Protein AF-Q2GQ43-F1 (afdb_monomer_lite)

Secondary structure (DSSP, 8-state):
-PPEEEEEEPPP-GGGT---SS-GGGSPPPHHHHHHH-TTS--TTS-TTTT--SSSGGGGGSSSHHHHHHHHHHHHHHHHT--SSEEEEEE-HHHIIIIIISB---TT-EEEEEES--TT---TTSEEE-GGGTTT-TTS-S---B--TTTT----

Structure (mmCIF, N/CA/C/O backbone):
data_AF-Q2GQ43-F1
#
_entry.id   AF-Q2GQ43-F1
#
loop_
_atom_site.group_PDB
_atom_site.id
_atom_site.type_symbol
_atom_site.label_atom_id
_atom_site.label_alt_id
_atom_site.label_comp_id
_atom_site.label_asym_id
_atom_site.label_entity_id
_atom_site.label_seq_id
_atom_site.pdbx_PDB_ins_code
_atom_site.Cartn_x
_atom_site.Cartn_y
_atom_site.Cartn_z
_atom_site.occupancy
_atom_site.B_iso_or_equiv
_atom_site.auth_seq_id
_atom_site.auth_comp_id
_atom_site.auth_asym_id
_atom_site.auth_atom_id
_atom_site.pdbx_PDB_model_num
ATOM 1 N N . MET A 1 1 ? -9.974 -17.449 7.722 1.00 75.44 1 MET A N 1
ATOM 2 C CA . MET A 1 1 ? -8.924 -17.532 6.684 1.00 75.44 1 MET A CA 1
ATOM 3 C C . MET A 1 1 ? -8.486 -16.109 6.387 1.00 75.44 1 MET A C 1
ATOM 5 O O . MET A 1 1 ? -9.322 -15.232 6.568 1.00 75.44 1 MET A O 1
ATOM 9 N N . PRO A 1 2 ? -7.224 -15.853 6.022 1.00 86.88 2 PRO A N 1
ATOM 10 C CA . PRO A 1 2 ? -6.809 -14.519 5.589 1.00 86.88 2 PRO A CA 1
ATOM 11 C C . PRO A 1 2 ? -7.585 -14.075 4.332 1.00 86.88 2 PRO A C 1
ATOM 13 O O . PRO A 1 2 ? -7.979 -14.949 3.553 1.00 86.88 2 PRO A O 1
ATOM 16 N N . PRO A 1 3 ? -7.799 -12.764 4.112 1.00 92.00 3 PRO A N 1
ATOM 17 C CA . PRO A 1 3 ? -8.529 -12.275 2.945 1.00 92.00 3 PRO A CA 1
ATOM 18 C C . PRO A 1 3 ? -7.795 -12.546 1.632 1.00 92.00 3 PRO A C 1
ATOM 20 O O . PRO A 1 3 ? -6.560 -12.532 1.567 1.00 92.00 3 PRO A O 1
ATOM 23 N N . THR A 1 4 ? -8.565 -12.633 0.550 1.00 95.31 4 THR A N 1
ATOM 24 C CA . THR A 1 4 ? -8.052 -12.333 -0.789 1.00 95.31 4 THR A CA 1
ATOM 25 C C . THR A 1 4 ? -7.872 -10.818 -0.915 1.00 95.31 4 THR A C 1
ATOM 27 O O . THR A 1 4 ? -8.757 -10.031 -0.574 1.00 95.31 4 THR A O 1
ATOM 30 N N . VAL A 1 5 ? -6.729 -10.377 -1.432 1.00 96.25 5 VAL A N 1
ATOM 31 C CA . VAL A 1 5 ? -6.404 -8.958 -1.599 1.00 96.25 5 VAL A CA 1
ATOM 32 C C . VAL A 1 5 ? -6.290 -8.603 -3.075 1.00 96.25 5 VAL A C 1
ATOM 34 O O . VAL A 1 5 ? -5.546 -9.226 -3.835 1.00 96.25 5 VAL A O 1
ATOM 37 N N . ILE A 1 6 ? -7.000 -7.550 -3.472 1.00 97.44 6 ILE A N 1
ATOM 38 C CA . ILE A 1 6 ? -6.927 -6.961 -4.808 1.00 97.44 6 ILE A CA 1
ATOM 39 C C . ILE A 1 6 ? -6.144 -5.658 -4.705 1.00 97.44 6 ILE A C 1
ATOM 41 O O . ILE A 1 6 ? -6.648 -4.650 -4.210 1.00 97.44 6 ILE A O 1
ATOM 45 N N . PHE A 1 7 ? -4.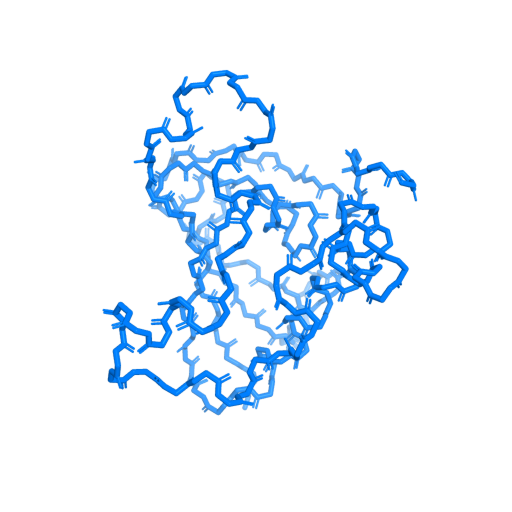908 -5.666 -5.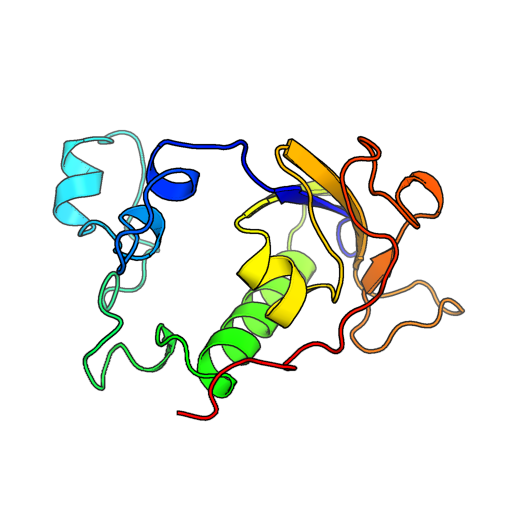193 1.00 97.25 7 PHE A N 1
ATOM 46 C CA . PHE A 1 7 ? -4.095 -4.458 -5.286 1.00 97.25 7 PHE A CA 1
ATOM 47 C C . PHE A 1 7 ? -4.383 -3.743 -6.598 1.00 97.25 7 PHE A C 1
ATOM 49 O O . PHE A 1 7 ? -4.304 -4.350 -7.665 1.00 97.25 7 PHE A O 1
ATOM 56 N N . ILE A 1 8 ? -4.671 -2.447 -6.524 1.00 97.19 8 ILE A N 1
ATOM 57 C CA . ILE A 1 8 ? -4.964 -1.582 -7.665 1.00 97.19 8 ILE A CA 1
ATOM 58 C C . ILE A 1 8 ? -4.018 -0.389 -7.618 1.00 97.19 8 ILE A C 1
ATOM 60 O O . ILE A 1 8 ? -3.892 0.293 -6.597 1.00 97.19 8 ILE A O 1
ATOM 64 N N . ARG A 1 9 ? -3.376 -0.076 -8.745 1.00 94.06 9 ARG A N 1
ATOM 65 C CA . ARG A 1 9 ? -2.712 1.223 -8.871 1.00 94.06 9 ARG A CA 1
ATOM 66 C C . ARG A 1 9 ? -3.753 2.271 -9.220 1.00 94.06 9 ARG A C 1
ATOM 68 O O . ARG A 1 9 ? -4.439 2.128 -10.230 1.00 94.06 9 ARG A O 1
ATOM 75 N N . HIS A 1 10 ? -3.818 3.356 -8.453 1.00 88.56 10 HIS A N 1
ATOM 76 C CA . HIS A 1 10 ? -4.691 4.472 -8.815 1.00 88.56 10 HIS A CA 1
ATOM 77 C C . HIS A 1 10 ? -4.382 5.005 -10.232 1.00 88.56 10 HIS A C 1
ATOM 79 O O . HIS A 1 10 ? -3.262 4.898 -10.748 1.00 88.56 10 HIS A O 1
ATOM 85 N N . ALA A 1 11 ? -5.401 5.564 -10.887 1.00 79.06 11 ALA A N 1
ATOM 86 C CA . ALA A 1 11 ? -5.265 6.143 -12.218 1.00 79.06 11 ALA A CA 1
ATOM 87 C C . ALA A 1 11 ? -4.380 7.402 -12.206 1.00 79.06 11 ALA A C 1
ATOM 89 O O . ALA A 1 11 ? -4.134 8.018 -11.166 1.00 79.06 11 ALA A O 1
ATOM 90 N N . GLN A 1 12 ? -3.883 7.773 -13.385 1.00 68.38 12 GLN A N 1
ATOM 91 C CA . GLN A 1 12 ? -3.018 8.932 -13.573 1.00 68.38 12 GLN A CA 1
ATOM 92 C C . GLN A 1 12 ? -3.672 10.216 -13.034 1.00 68.38 12 GLN A C 1
ATOM 94 O O . GLN A 1 12 ? -4.796 10.525 -13.408 1.00 68.38 12 GLN A O 1
ATOM 99 N N . ALA A 1 13 ? -2.953 10.983 -12.215 1.00 64.31 13 ALA A N 1
ATOM 100 C CA . ALA A 1 13 ? -3.302 12.357 -11.863 1.00 64.31 13 ALA A CA 1
ATOM 101 C C . ALA A 1 13 ? -2.201 13.310 -12.360 1.00 64.31 13 ALA A C 1
ATOM 103 O O . ALA A 1 13 ? -1.149 12.850 -12.802 1.00 64.31 13 ALA A O 1
ATOM 104 N N . ILE A 1 14 ? -2.426 14.626 -12.289 1.00 60.00 14 ILE A N 1
ATOM 105 C CA . ILE A 1 14 ? -1.500 15.665 -12.793 1.00 60.00 14 ILE A CA 1
ATOM 106 C C . ILE A 1 14 ? -0.065 15.473 -12.267 1.00 60.00 14 ILE A C 1
ATOM 108 O O . ILE A 1 14 ? 0.895 15.590 -13.027 1.00 60.00 14 ILE A O 1
ATOM 112 N N . HIS A 1 15 ? 0.096 15.036 -11.013 1.00 59.44 15 HIS A N 1
ATOM 113 C CA . HIS A 1 15 ? 1.415 14.767 -10.426 1.00 59.44 15 HIS A CA 1
ATOM 114 C C . HIS A 1 15 ? 2.209 13.657 -11.147 1.00 59.44 15 HIS A C 1
ATOM 116 O O . HIS A 1 15 ? 3.437 13.641 -11.082 1.00 59.44 15 HIS A O 1
ATOM 122 N N . ASN A 1 16 ? 1.535 12.752 -11.865 1.00 57.06 16 ASN A N 1
ATOM 123 C CA . ASN A 1 16 ? 2.171 11.711 -12.677 1.00 57.06 16 ASN A CA 1
ATOM 124 C C . ASN A 1 16 ? 2.669 12.227 -14.040 1.00 57.06 16 ASN A C 1
ATOM 126 O O . ASN A 1 16 ? 3.336 11.476 -14.748 1.00 57.06 16 ASN A O 1
ATOM 130 N N . VAL A 1 17 ? 2.324 13.464 -14.421 1.00 61.00 17 VAL A N 1
ATOM 131 C CA . VAL A 1 17 ? 2.674 14.081 -15.715 1.00 61.00 17 VAL A CA 1
ATOM 132 C C . VAL A 1 17 ? 3.776 15.125 -15.553 1.00 61.00 17 VAL A C 1
ATOM 134 O O . VAL A 1 17 ? 4.692 15.187 -16.373 1.00 61.00 17 VAL A O 1
ATOM 137 N N . ASP A 1 18 ? 3.734 15.904 -14.471 1.00 61.38 18 ASP A N 1
ATOM 138 C CA . ASP A 1 18 ? 4.794 16.864 -14.171 1.00 61.38 18 ASP A CA 1
ATOM 139 C C . ASP A 1 18 ? 6.107 16.148 -13.847 1.00 61.38 18 ASP A C 1
ATOM 141 O O . ASP A 1 18 ? 6.110 15.024 -13.354 1.00 61.38 18 ASP A O 1
ATOM 145 N N . LYS A 1 19 ? 7.258 16.783 -14.090 1.00 60.56 19 LYS A N 1
ATOM 146 C CA . LYS A 1 19 ? 8.588 16.245 -13.720 1.00 60.56 19 LYS A CA 1
ATOM 147 C C . LYS A 1 19 ? 9.120 16.791 -12.392 1.00 60.56 19 LYS A C 1
ATOM 149 O O . LYS A 1 19 ? 10.216 16.430 -11.981 1.00 60.56 19 LYS A O 1
ATOM 154 N N . LEU A 1 20 ? 8.344 17.634 -11.713 1.00 59.56 20 LEU A N 1
ATOM 155 C CA . LEU A 1 20 ? 8.751 18.274 -10.463 1.00 59.56 20 LEU A CA 1
ATOM 156 C C . LEU A 1 20 ? 8.748 17.266 -9.307 1.00 59.56 20 LEU A C 1
ATOM 158 O O . LEU A 1 20 ? 7.804 16.487 -9.179 1.00 59.56 20 LEU A O 1
ATOM 162 N N . TYR A 1 21 ? 9.813 17.281 -8.508 1.00 59.56 21 TYR A N 1
ATOM 163 C CA . TYR A 1 21 ? 9.941 16.556 -7.244 1.00 59.56 21 TYR A CA 1
ATOM 164 C C . TYR A 1 21 ? 10.194 17.568 -6.112 1.00 59.56 21 TYR A C 1
ATOM 166 O O . TYR A 1 21 ? 10.882 18.559 -6.363 1.00 59.56 21 TYR A O 1
ATOM 174 N N . PRO A 1 22 ? 9.690 17.331 -4.886 1.00 67.75 22 PRO A N 1
ATOM 175 C CA . PRO A 1 22 ? 8.831 16.214 -4.478 1.00 67.75 22 PRO A CA 1
ATOM 176 C C . PRO A 1 22 ? 7.451 16.272 -5.145 1.00 67.75 22 PRO A C 1
ATOM 178 O O . PRO A 1 22 ? 6.951 17.345 -5.484 1.00 67.75 22 PRO A O 1
ATOM 181 N N . LYS A 1 23 ? 6.840 15.107 -5.382 1.00 69.94 23 LYS A N 1
ATOM 182 C CA . LYS A 1 23 ? 5.488 15.059 -5.941 1.00 69.94 23 LYS A CA 1
ATOM 183 C C . LYS A 1 23 ? 4.481 15.514 -4.891 1.00 69.94 23 LYS A C 1
ATOM 185 O O . LYS A 1 23 ? 4.614 15.101 -3.744 1.00 69.94 23 LYS A O 1
ATOM 190 N N . PRO A 1 24 ? 3.417 16.249 -5.260 1.00 69.06 24 PRO A N 1
ATOM 191 C CA . PRO A 1 24 ? 2.331 16.548 -4.328 1.00 69.06 24 PRO A CA 1
ATOM 192 C C . PRO A 1 24 ? 1.720 15.294 -3.681 1.00 69.06 24 PRO A C 1
ATOM 194 O O . PRO A 1 24 ? 1.271 15.360 -2.550 1.00 69.06 24 PRO A O 1
ATOM 197 N N . CYS A 1 25 ? 1.752 14.137 -4.357 1.00 66.38 25 CYS A N 1
ATOM 198 C CA . CYS A 1 25 ? 1.311 12.857 -3.787 1.00 66.38 25 CYS A CA 1
ATOM 199 C C . CYS A 1 25 ? 2.278 12.256 -2.750 1.00 66.38 25 CYS A C 1
ATOM 201 O O . CYS A 1 25 ? 1.882 11.379 -1.986 1.00 66.38 25 CYS A O 1
ATOM 203 N N . ASP A 1 26 ? 3.532 12.713 -2.718 1.00 71.50 26 ASP A N 1
ATOM 204 C CA . ASP A 1 26 ? 4.542 12.289 -1.745 1.00 71.50 26 ASP A CA 1
ATOM 205 C C . ASP A 1 26 ? 4.570 13.196 -0.504 1.00 71.50 26 ASP A C 1
ATOM 207 O O . ASP A 1 26 ? 5.199 12.839 0.496 1.00 71.50 26 ASP A O 1
ATOM 211 N N . THR A 1 27 ? 3.847 14.316 -0.525 1.00 76.62 27 THR A N 1
ATOM 212 C CA . THR A 1 27 ? 3.698 15.240 0.603 1.00 76.62 27 THR A CA 1
ATOM 213 C C . THR A 1 27 ? 2.322 15.032 1.228 1.00 76.62 27 THR A C 1
ATOM 215 O O . THR A 1 27 ? 1.306 15.236 0.573 1.00 76.62 27 THR A O 1
ATOM 218 N N . GLY A 1 28 ? 2.268 14.579 2.482 1.00 83.25 28 GLY A N 1
ATOM 219 C CA . GLY A 1 28 ? 0.987 14.433 3.176 1.00 83.25 28 GLY A CA 1
ATOM 220 C C . GLY A 1 28 ? 0.412 15.787 3.599 1.00 83.25 28 GLY A C 1
ATOM 221 O O . GLY A 1 28 ? 1.148 16.756 3.784 1.00 83.25 28 GLY A O 1
ATOM 222 N N . THR A 1 29 ? -0.904 15.836 3.774 1.00 89.69 29 THR A N 1
ATOM 223 C CA . THR A 1 29 ? -1.631 17.017 4.256 1.00 89.69 29 THR A CA 1
ATOM 224 C C . THR A 1 29 ? -1.868 16.872 5.756 1.00 89.69 29 THR A C 1
ATOM 226 O O . THR A 1 29 ? -2.305 15.803 6.159 1.00 89.69 29 THR A O 1
ATOM 229 N N . PRO A 1 30 ? -1.630 17.888 6.604 1.00 92.06 30 PRO A N 1
ATOM 230 C CA . PRO A 1 30 ? -1.888 17.777 8.039 1.00 92.06 30 PRO A CA 1
ATOM 231 C C . PRO A 1 30 ? -3.306 17.298 8.369 1.00 92.06 30 PRO A C 1
ATOM 233 O O . PRO A 1 30 ? -4.275 17.703 7.724 1.00 92.06 30 PRO A O 1
ATOM 236 N N . ALA A 1 31 ? -3.433 16.480 9.418 1.00 92.81 31 ALA A N 1
ATOM 237 C CA . ALA A 1 31 ? -4.715 15.924 9.856 1.00 92.81 31 ALA A CA 1
ATOM 238 C C . ALA A 1 31 ? -5.763 17.011 10.149 1.00 92.81 31 ALA A C 1
ATOM 240 O O . ALA A 1 31 ? -6.936 16.841 9.842 1.00 92.81 31 ALA A O 1
ATOM 241 N N . THR A 1 32 ? -5.336 18.153 10.692 1.00 93.75 32 THR A N 1
ATOM 242 C CA . THR A 1 32 ? -6.201 19.307 10.975 1.00 93.75 32 THR A CA 1
ATOM 243 C C . THR A 1 32 ? -6.806 19.907 9.707 1.00 93.75 32 THR A C 1
ATOM 245 O O . THR A 1 32 ? -7.991 20.244 9.680 1.00 93.75 32 THR A O 1
ATOM 248 N N . THR A 1 33 ? -6.019 19.995 8.634 1.00 94.56 33 THR A N 1
ATOM 249 C CA . THR A 1 33 ? -6.494 20.441 7.322 1.00 94.56 33 THR A CA 1
ATOM 250 C C . THR A 1 33 ? -7.466 19.421 6.733 1.00 94.56 33 THR A C 1
ATOM 252 O O . THR A 1 33 ? -8.564 19.796 6.329 1.00 94.56 33 THR A O 1
ATOM 255 N N . LEU A 1 34 ? -7.121 18.127 6.765 1.00 93.56 34 LEU A N 1
ATOM 256 C CA . LEU A 1 34 ? -7.997 17.058 6.266 1.00 93.56 34 LEU A CA 1
ATOM 257 C C . LEU A 1 34 ? -9.328 16.992 7.023 1.00 93.56 34 LEU A C 1
ATOM 259 O O . LEU A 1 34 ? -10.369 16.860 6.394 1.00 93.56 34 LEU A O 1
ATOM 263 N N . ALA A 1 35 ? -9.317 17.141 8.347 1.00 95.19 35 ALA A N 1
ATOM 264 C CA . ALA A 1 35 ? -10.531 17.167 9.163 1.00 95.19 35 ALA A CA 1
ATOM 265 C C . ALA A 1 35 ? -11.435 18.368 8.839 1.00 95.19 35 ALA A C 1
ATOM 267 O O . ALA A 1 35 ? -12.651 18.284 8.990 1.00 95.19 35 ALA A O 1
ATOM 268 N N . THR A 1 36 ? -10.852 19.475 8.370 1.00 96.44 36 THR A N 1
ATOM 269 C CA . THR A 1 36 ? -11.613 20.647 7.917 1.00 96.44 36 THR A CA 1
ATOM 270 C C . THR A 1 36 ? -12.237 20.406 6.541 1.00 96.44 36 THR A C 1
ATOM 272 O O . THR A 1 36 ? -13.402 20.735 6.329 1.00 96.44 36 THR A O 1
ATOM 275 N N . GLU A 1 37 ? -11.487 19.817 5.606 1.00 96.38 37 GLU A N 1
ATOM 276 C CA . GLU A 1 37 ? -11.960 19.531 4.242 1.00 96.38 37 GLU A CA 1
ATOM 277 C C . GLU A 1 37 ? -12.949 18.357 4.188 1.00 96.38 37 GLU A C 1
ATOM 279 O O . GLU A 1 37 ? -13.892 18.358 3.396 1.00 96.38 37 GLU A O 1
ATOM 284 N N . PHE A 1 38 ? -12.747 17.364 5.051 1.00 95.81 38 PHE A N 1
ATOM 285 C CA . PHE A 1 38 ? -13.464 16.095 5.065 1.00 95.81 38 PHE A CA 1
ATOM 286 C C . PHE A 1 38 ? -14.027 15.792 6.465 1.00 95.81 38 PHE A C 1
ATOM 288 O O . PHE A 1 38 ? -13.654 14.793 7.086 1.00 95.81 38 PHE A O 1
ATOM 295 N N . PRO A 1 39 ? -14.962 16.616 6.971 1.00 96.19 39 PRO A N 1
ATOM 296 C CA . PRO A 1 39 ? -15.419 16.562 8.364 1.00 96.19 39 PRO A CA 1
ATOM 297 C C . PRO A 1 39 ? -16.189 15.287 8.729 1.00 96.19 39 PRO A C 1
ATOM 299 O O . PRO A 1 39 ? -16.433 15.022 9.902 1.00 96.19 39 PRO A O 1
ATOM 302 N N . THR A 1 40 ? -16.602 14.494 7.739 1.00 97.25 40 THR A N 1
ATOM 303 C CA . THR A 1 40 ? -17.309 13.223 7.947 1.00 97.25 40 THR A CA 1
ATOM 304 C C . THR A 1 40 ? -16.379 12.053 8.255 1.00 97.25 40 THR A C 1
ATOM 306 O O . THR A 1 40 ? -16.869 10.971 8.568 1.00 97.25 40 THR A O 1
ATOM 309 N N . PHE A 1 41 ? -15.063 12.225 8.113 1.00 94.19 41 PHE A N 1
ATOM 310 C CA . PHE A 1 41 ? -14.090 11.167 8.364 1.00 94.19 41 PHE A CA 1
ATOM 311 C C . PHE A 1 41 ? -13.446 11.323 9.738 1.00 94.19 41 PHE A C 1
ATOM 313 O O . PHE A 1 41 ? -13.116 12.425 10.172 1.00 94.19 41 PHE A O 1
ATOM 320 N N . ASP A 1 42 ? -13.245 10.189 10.403 1.00 93.75 42 ASP A N 1
ATOM 321 C CA . ASP A 1 42 ? -12.510 10.120 11.657 1.00 93.75 42 ASP A CA 1
ATOM 322 C C . ASP A 1 42 ? -11.010 9.943 11.380 1.00 93.75 42 ASP A C 1
ATOM 324 O O . ASP A 1 42 ? -10.583 8.953 10.782 1.00 93.75 42 ASP A O 1
ATOM 328 N N . PHE A 1 43 ? -10.214 10.913 11.827 1.00 93.50 43 PHE A N 1
ATOM 329 C CA . PHE A 1 43 ? -8.754 10.906 11.728 1.00 93.50 43 PHE A CA 1
ATOM 330 C C . PHE A 1 43 ? -8.072 10.548 13.058 1.00 93.50 43 PHE A C 1
ATOM 332 O O . PHE A 1 43 ? -6.849 10.607 13.141 1.00 93.50 43 PHE A O 1
ATOM 339 N N . SER A 1 44 ? -8.820 10.173 14.102 1.00 93.00 44 SER A N 1
ATOM 340 C CA . SER A 1 44 ? -8.273 9.891 15.440 1.00 93.00 44 SER A CA 1
ATOM 341 C C . SER A 1 44 ? -7.288 8.717 15.474 1.00 93.00 44 SER A C 1
ATOM 343 O O . SER A 1 44 ? -6.386 8.696 16.308 1.00 93.00 44 SER A O 1
ATOM 345 N N . ALA A 1 45 ? -7.427 7.763 14.550 1.00 91.81 45 ALA A N 1
ATOM 346 C CA . ALA A 1 45 ? -6.526 6.621 14.406 1.00 91.81 45 ALA A CA 1
ATOM 347 C C . ALA A 1 45 ? -5.239 6.942 13.620 1.00 91.81 45 ALA A C 1
ATOM 349 O O . ALA A 1 45 ? -4.386 6.067 13.456 1.00 91.81 45 ALA A O 1
ATOM 350 N N . LEU A 1 46 ? -5.103 8.160 13.088 1.00 91.81 46 LEU A N 1
ATOM 351 C CA . LEU A 1 46 ? -3.919 8.569 12.345 1.00 91.81 46 LEU A CA 1
ATOM 352 C C . LEU A 1 46 ? -2.752 8.801 13.309 1.00 91.81 46 LEU A C 1
ATOM 354 O O . LEU A 1 46 ? -2.915 9.441 14.346 1.00 91.81 46 LEU A O 1
ATOM 358 N N . ASP A 1 47 ? -1.569 8.303 12.952 1.00 92.81 47 ASP A N 1
ATOM 359 C CA . ASP A 1 47 ? -0.355 8.555 13.728 1.00 92.81 47 ASP A CA 1
ATOM 360 C C . ASP A 1 47 ? -0.143 10.076 13.885 1.00 92.81 47 ASP A C 1
ATOM 362 O O . ASP A 1 47 ? -0.081 10.773 12.868 1.00 92.81 47 ASP A O 1
ATOM 366 N N . PRO A 1 48 ? -0.005 10.611 15.115 1.00 92.94 48 PRO A N 1
ATOM 367 C CA . PRO A 1 48 ? 0.238 12.036 15.346 1.00 92.94 48 PRO A CA 1
ATOM 368 C C . PRO A 1 48 ? 1.485 12.595 14.648 1.00 92.94 48 PRO A C 1
ATOM 370 O O . PRO A 1 48 ? 1.596 13.808 14.482 1.00 92.94 48 PRO A O 1
ATOM 373 N N . ILE A 1 49 ? 2.431 11.734 14.259 1.00 94.00 49 ILE A N 1
ATOM 374 C CA . ILE A 1 49 ? 3.636 12.108 13.508 1.00 94.00 49 ILE A CA 1
ATOM 375 C C . ILE A 1 49 ? 3.297 12.438 12.046 1.00 94.00 49 ILE A C 1
ATOM 377 O O . ILE A 1 49 ? 4.011 13.206 11.401 1.00 94.00 49 ILE A O 1
ATOM 381 N N . TYR A 1 50 ? 2.205 11.904 11.497 1.00 91.12 50 TYR A N 1
ATOM 382 C CA . TYR A 1 50 ? 1.778 12.224 10.139 1.00 91.12 50 TYR A CA 1
ATOM 383 C C . TYR A 1 50 ? 1.505 13.737 9.979 1.00 91.12 50 TYR A C 1
ATOM 385 O O . TYR A 1 50 ? 0.842 14.335 10.829 1.00 91.12 50 TYR A O 1
ATOM 393 N N . PRO A 1 51 ? 1.928 14.376 8.867 1.00 91.62 51 PRO A N 1
ATOM 394 C CA . PRO A 1 51 ? 2.525 13.799 7.659 1.00 91.62 51 PRO A CA 1
ATOM 395 C C . PRO A 1 51 ? 4.061 13.866 7.605 1.00 91.62 51 PRO A C 1
ATOM 397 O O . PRO A 1 51 ? 4.626 13.822 6.510 1.00 91.62 51 PRO A O 1
ATOM 400 N N . ASP A 1 52 ? 4.743 14.012 8.741 1.00 90.75 52 ASP A N 1
ATOM 401 C CA . ASP A 1 52 ? 6.190 14.213 8.792 1.00 90.75 52 ASP A CA 1
ATOM 402 C C . ASP A 1 52 ? 6.969 12.998 8.260 1.00 90.75 52 ASP A C 1
ATOM 404 O O . ASP A 1 52 ? 6.759 11.855 8.667 1.00 90.75 52 ASP A O 1
ATOM 408 N N . LYS A 1 53 ? 7.896 13.269 7.338 1.00 88.12 53 LYS A N 1
ATOM 409 C CA . LYS A 1 53 ? 8.802 12.286 6.726 1.00 88.12 53 LYS A CA 1
ATOM 410 C C . LYS A 1 53 ? 10.270 12.693 6.818 1.00 88.12 53 LYS A C 1
ATOM 412 O O . LYS A 1 53 ? 11.114 12.006 6.250 1.00 88.12 53 LYS A O 1
ATOM 417 N N . THR A 1 54 ? 10.582 13.833 7.430 1.00 88.06 54 THR A N 1
ATOM 418 C CA . THR A 1 54 ? 11.926 14.426 7.399 1.00 88.06 54 THR A CA 1
ATOM 419 C C . THR A 1 54 ? 12.559 14.490 8.777 1.00 88.06 54 THR A C 1
ATOM 421 O O . THR A 1 54 ? 13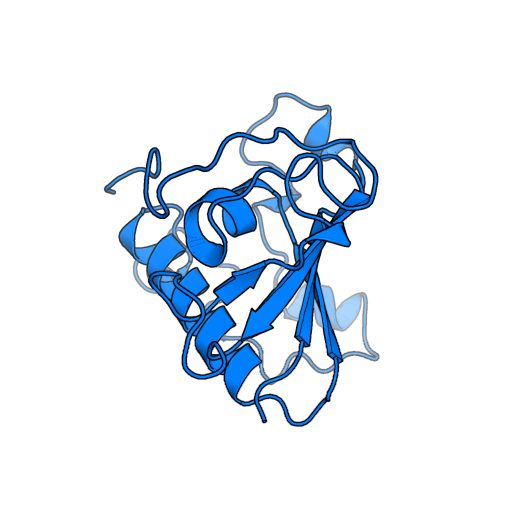.777 14.346 8.873 1.00 88.06 54 THR A O 1
ATOM 424 N N . SER A 1 55 ? 11.773 14.667 9.842 1.00 91.69 55 SER A N 1
ATOM 425 C CA . SER A 1 55 ? 12.328 14.675 11.195 1.00 91.69 55 SER A CA 1
ATOM 426 C C . SER A 1 55 ? 12.728 13.267 11.664 1.00 91.69 55 SER A C 1
ATOM 428 O O . SER A 1 55 ? 12.248 12.263 11.127 1.00 91.69 55 SER A O 1
ATOM 430 N N . PRO A 1 56 ? 13.561 13.164 12.717 1.00 93.56 56 PRO A N 1
ATOM 431 C CA . PRO A 1 56 ? 13.833 11.888 13.375 1.00 93.56 56 PRO A CA 1
ATOM 432 C C . PRO A 1 56 ? 12.574 11.181 13.901 1.00 93.56 56 PRO A C 1
ATOM 434 O O . PRO A 1 56 ? 12.534 9.954 13.906 1.00 93.56 56 PRO A O 1
ATOM 437 N N . ALA A 1 57 ? 11.536 11.924 14.307 1.00 93.94 57 ALA A N 1
ATOM 438 C CA . ALA A 1 57 ? 10.260 11.330 14.709 1.00 93.94 57 ALA A CA 1
ATOM 439 C C . ALA A 1 57 ? 9.542 10.701 13.501 1.00 93.94 57 ALA A C 1
ATOM 441 O O . ALA A 1 57 ? 9.014 9.598 13.594 1.00 93.94 57 ALA A O 1
ATOM 442 N N . GLY A 1 58 ? 9.619 11.350 12.335 1.00 92.44 58 GLY A N 1
ATOM 443 C CA . GLY A 1 58 ? 9.097 10.861 11.055 1.00 92.44 58 GLY A CA 1
ATOM 444 C C . GLY A 1 58 ? 9.921 9.755 10.384 1.00 92.44 58 GLY A C 1
ATOM 445 O O . GLY A 1 58 ? 9.627 9.397 9.242 1.00 92.44 58 GLY A O 1
ATOM 446 N N . ALA A 1 59 ? 10.942 9.193 11.045 1.00 93.00 59 ALA A N 1
ATOM 447 C CA . ALA A 1 59 ? 11.856 8.219 10.438 1.00 93.00 59 ALA A CA 1
ATOM 448 C C . ALA A 1 59 ? 11.134 6.994 9.843 1.00 93.00 59 ALA A C 1
ATOM 450 O O . ALA A 1 59 ? 11.492 6.514 8.768 1.00 93.00 59 ALA A O 1
ATOM 451 N N . ALA A 1 60 ? 10.049 6.537 10.477 1.00 92.38 60 ALA A N 1
ATOM 452 C CA . ALA A 1 60 ? 9.226 5.435 9.973 1.00 92.38 60 ALA A CA 1
ATOM 453 C C . ALA A 1 60 ? 8.546 5.737 8.620 1.00 92.38 60 ALA A C 1
ATOM 455 O O . ALA A 1 60 ? 8.171 4.810 7.895 1.00 92.38 60 ALA A O 1
ATOM 456 N N . TYR A 1 61 ? 8.414 7.014 8.247 1.00 91.56 61 TYR A N 1
ATOM 457 C CA . TYR A 1 61 ? 7.768 7.488 7.021 1.00 91.56 61 TYR A CA 1
ATOM 458 C C . TYR A 1 61 ? 8.750 7.935 5.928 1.00 91.56 61 TYR A C 1
ATOM 460 O O . TYR A 1 61 ? 8.321 8.277 4.821 1.00 91.56 61 TYR A O 1
ATOM 468 N N . GLN A 1 62 ? 10.058 7.850 6.189 1.00 90.44 62 GLN A N 1
ATOM 469 C CA . GLN A 1 62 ? 11.110 8.155 5.220 1.00 90.44 62 GLN A CA 1
ATOM 470 C C . GLN A 1 62 ? 11.056 7.242 3.983 1.00 90.44 62 GLN A C 1
ATOM 472 O O . GLN A 1 62 ? 10.404 6.189 3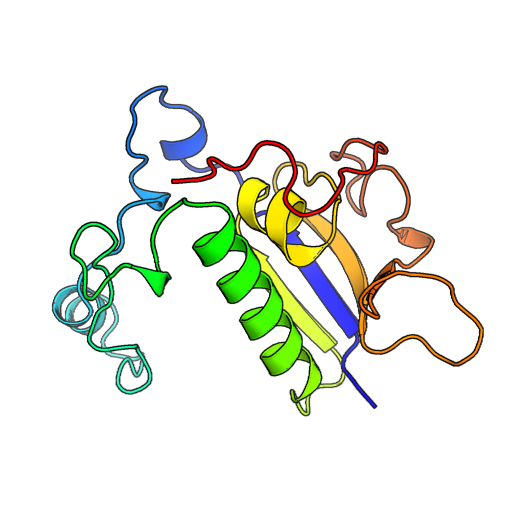.958 1.00 90.44 62 GLN A O 1
ATOM 477 N N . TYR A 1 63 ? 11.738 7.664 2.921 1.00 89.19 63 TYR A N 1
ATOM 478 C CA . TYR A 1 63 ? 11.829 6.925 1.659 1.00 89.19 63 TYR A CA 1
ATOM 479 C C . TYR A 1 63 ? 12.980 5.901 1.635 1.00 89.19 63 TYR A C 1
ATOM 481 O O . TYR A 1 63 ? 13.184 5.251 0.608 1.00 89.19 63 TYR A O 1
ATOM 489 N N . SER A 1 64 ? 13.691 5.728 2.755 1.00 91.62 64 SER A N 1
ATOM 490 C CA . SER A 1 64 ? 14.754 4.736 2.918 1.00 91.62 64 SER A CA 1
ATOM 491 C C . SER A 1 64 ? 14.215 3.306 2.844 1.00 91.62 64 SER A C 1
ATOM 493 O O . SER A 1 64 ? 13.083 3.012 3.237 1.00 91.62 64 SER A O 1
ATOM 495 N N . GLN A 1 65 ? 15.039 2.386 2.357 1.00 93.50 65 GLN A N 1
ATOM 496 C CA . GLN A 1 65 ? 14.720 0.982 2.134 1.00 93.50 65 GLN A CA 1
ATOM 497 C C . GLN A 1 65 ? 14.174 0.338 3.408 1.00 93.50 65 GLN A C 1
ATOM 499 O O . GLN A 1 65 ? 13.134 -0.321 3.362 1.00 93.50 65 GLN A O 1
ATOM 504 N N . GLY A 1 66 ? 14.825 0.585 4.548 1.00 93.56 66 GLY A N 1
ATOM 505 C CA . GLY A 1 66 ? 14.381 0.093 5.850 1.00 93.56 66 GLY A CA 1
ATOM 506 C C . GLY A 1 66 ? 12.965 0.556 6.197 1.00 93.56 66 GLY A C 1
ATOM 507 O O . GLY A 1 66 ? 12.112 -0.276 6.517 1.00 93.56 66 GLY A O 1
ATOM 508 N N . ALA A 1 67 ? 12.691 1.857 6.065 1.00 93.44 67 ALA A N 1
ATOM 509 C CA . ALA A 1 67 ? 11.388 2.437 6.375 1.00 93.44 67 ALA A CA 1
ATOM 510 C C . ALA A 1 67 ? 10.295 1.954 5.406 1.00 93.44 67 ALA A C 1
ATOM 512 O O . ALA A 1 67 ? 9.228 1.520 5.842 1.00 93.44 67 ALA A O 1
ATOM 513 N N . VAL A 1 68 ? 10.552 1.955 4.091 1.00 93.38 68 VAL A N 1
ATOM 514 C CA . VAL A 1 68 ? 9.556 1.516 3.098 1.00 93.38 68 VAL A CA 1
ATOM 515 C C . VAL A 1 68 ? 9.230 0.026 3.260 1.00 93.38 68 VAL A C 1
ATOM 517 O O . VAL A 1 68 ? 8.054 -0.342 3.236 1.00 93.38 68 VAL A O 1
ATOM 520 N N . LEU A 1 69 ? 10.233 -0.833 3.480 1.00 94.19 69 LEU A N 1
ATOM 521 C CA . LEU A 1 69 ? 10.009 -2.263 3.710 1.00 94.19 69 LEU A CA 1
ATOM 522 C C . LEU A 1 69 ? 9.280 -2.534 5.027 1.00 94.19 69 LEU A C 1
ATOM 524 O O . LEU A 1 69 ? 8.411 -3.404 5.072 1.00 94.19 69 LEU A O 1
ATOM 528 N N . ALA A 1 70 ? 9.596 -1.793 6.093 1.00 94.38 70 ALA A N 1
ATOM 529 C CA . ALA A 1 70 ? 8.874 -1.902 7.357 1.00 94.38 70 ALA A CA 1
ATOM 530 C C . ALA A 1 70 ? 7.389 -1.553 7.186 1.00 94.38 70 ALA A C 1
ATOM 532 O O . ALA A 1 70 ? 6.534 -2.317 7.635 1.00 94.38 70 ALA A O 1
ATOM 533 N N . ARG A 1 71 ? 7.073 -0.473 6.455 1.00 94.06 71 ARG A N 1
ATOM 534 C CA . ARG A 1 71 ? 5.684 -0.108 6.131 1.00 94.06 71 ARG A CA 1
ATOM 535 C C . ARG A 1 71 ? 4.985 -1.171 5.284 1.00 94.06 71 ARG A C 1
ATOM 537 O O . ARG A 1 71 ? 3.837 -1.499 5.563 1.00 94.06 71 ARG A O 1
ATOM 544 N N . GLY A 1 72 ? 5.670 -1.738 4.288 1.00 93.44 72 GLY A N 1
ATOM 545 C CA . GLY A 1 72 ? 5.134 -2.835 3.473 1.00 93.44 72 GLY A CA 1
ATOM 546 C C . GLY A 1 72 ? 4.770 -4.067 4.308 1.00 93.44 72 GLY A C 1
ATOM 547 O O . GLY A 1 72 ? 3.660 -4.585 4.195 1.00 93.44 72 GLY A O 1
ATOM 548 N N . ARG A 1 73 ? 5.664 -4.484 5.216 1.00 92.75 73 ARG A N 1
ATOM 549 C CA . ARG A 1 73 ? 5.412 -5.597 6.148 1.00 92.75 73 ARG A CA 1
ATOM 550 C C . ARG A 1 73 ? 4.275 -5.301 7.121 1.00 92.75 73 ARG A C 1
ATOM 552 O O . ARG A 1 73 ? 3.441 -6.174 7.337 1.00 92.75 73 ARG A O 1
ATOM 559 N N . SER A 1 74 ? 4.227 -4.091 7.682 1.00 93.25 74 SER A N 1
ATOM 560 C CA . SER A 1 74 ? 3.138 -3.679 8.577 1.00 93.25 74 SER A CA 1
ATOM 561 C C . SER A 1 74 ? 1.789 -3.740 7.864 1.00 93.25 74 SER A C 1
ATOM 563 O O . SER A 1 74 ? 0.867 -4.371 8.366 1.00 93.25 74 SER A O 1
ATOM 565 N N . ALA A 1 75 ? 1.700 -3.184 6.651 1.00 93.12 75 ALA A N 1
ATOM 566 C CA . ALA A 1 75 ? 0.477 -3.211 5.857 1.00 93.12 75 ALA A CA 1
ATOM 567 C C . ALA A 1 75 ? 0.005 -4.644 5.559 1.00 93.12 75 ALA A C 1
ATOM 569 O O . ALA A 1 75 ? -1.179 -4.938 5.689 1.00 93.12 75 ALA A O 1
ATOM 570 N N . LEU A 1 76 ? 0.915 -5.559 5.205 1.00 92.25 76 LEU A N 1
ATOM 571 C CA . LEU A 1 76 ? 0.565 -6.970 4.996 1.00 92.25 76 LEU A CA 1
ATOM 572 C C . LEU A 1 76 ? 0.107 -7.658 6.287 1.00 92.25 76 LEU A C 1
ATOM 574 O O . LEU A 1 76 ? -0.859 -8.418 6.256 1.00 92.25 76 LEU A O 1
ATOM 578 N N . ALA A 1 77 ? 0.759 -7.378 7.418 1.00 91.44 77 ALA A N 1
ATOM 579 C CA . ALA A 1 77 ? 0.363 -7.917 8.716 1.00 91.44 77 ALA A CA 1
ATOM 580 C C . ALA A 1 77 ? -1.026 -7.424 9.152 1.00 91.44 77 ALA A C 1
ATOM 582 O O . ALA A 1 77 ? -1.776 -8.182 9.768 1.00 91.44 77 ALA A O 1
ATOM 583 N N . ASP A 1 78 ? -1.378 -6.182 8.822 1.00 92.06 78 ASP A N 1
ATOM 584 C CA . ASP A 1 78 ? -2.698 -5.620 9.103 1.00 92.06 78 ASP A CA 1
ATOM 585 C C . ASP A 1 78 ? -3.761 -6.217 8.182 1.00 92.06 78 ASP A C 1
ATOM 587 O O . ASP A 1 78 ? -4.808 -6.643 8.667 1.00 92.06 78 ASP A O 1
ATOM 591 N N . LEU A 1 79 ? -3.471 -6.338 6.880 1.00 93.06 79 LEU A N 1
ATOM 592 C CA . LEU A 1 79 ? -4.353 -6.998 5.912 1.00 93.06 79 LEU A CA 1
ATOM 593 C C . LEU A 1 79 ? -4.622 -8.460 6.290 1.00 93.06 79 LEU A C 1
ATOM 595 O O . LEU A 1 79 ? -5.753 -8.912 6.184 1.00 93.06 79 LEU A O 1
ATOM 599 N N . TYR A 1 80 ? -3.621 -9.184 6.795 1.00 90.81 80 TYR A N 1
ATOM 600 C CA . TYR A 1 80 ? -3.778 -10.577 7.224 1.00 90.81 80 TYR A CA 1
ATOM 601 C C . TYR A 1 80 ? -4.809 -10.754 8.350 1.00 90.81 80 TYR A C 1
ATOM 603 O O . TYR A 1 80 ? -5.468 -11.788 8.433 1.00 90.81 80 TYR A O 1
ATOM 611 N N . LYS A 1 81 ? -4.947 -9.754 9.228 1.00 91.62 81 LYS A N 1
ATOM 612 C CA . LYS A 1 81 ? -5.849 -9.787 10.393 1.00 91.62 81 LYS A CA 1
ATOM 613 C C . LYS A 1 81 ? -7.268 -9.319 10.071 1.00 91.62 81 LYS A C 1
ATOM 615 O O . LYS A 1 81 ? -8.124 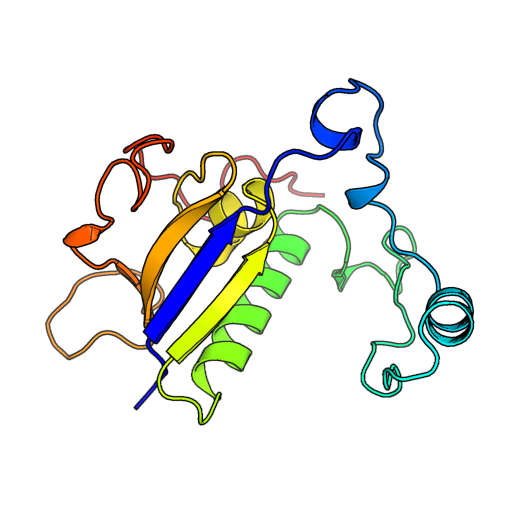-9.337 10.956 1.00 91.62 81 LYS A O 1
ATOM 620 N N . ARG A 1 82 ? -7.511 -8.841 8.850 1.00 93.25 82 ARG A N 1
ATOM 621 C CA . ARG A 1 82 ? -8.810 -8.308 8.442 1.00 93.25 82 ARG A CA 1
ATOM 622 C C . ARG A 1 82 ? -9.874 -9.412 8.429 1.00 93.25 82 ARG A C 1
ATOM 624 O O . ARG A 1 82 ? -9.580 -10.513 7.968 1.00 93.25 82 ARG A O 1
ATOM 631 N N . PRO A 1 83 ? -11.086 -9.143 8.950 1.00 94.38 83 PRO A N 1
ATOM 632 C CA . PRO A 1 83 ? -12.166 -10.126 8.979 1.00 94.38 83 PRO A CA 1
ATOM 633 C C . PRO A 1 83 ? -12.901 -10.267 7.641 1.00 94.38 83 PRO A C 1
ATOM 635 O O . PRO A 1 83 ? -13.675 -11.205 7.484 1.00 94.38 83 PRO A O 1
ATOM 638 N N . GLU A 1 84 ? -12.729 -9.323 6.713 1.00 96.25 84 GLU A N 1
ATOM 639 C CA . GLU A 1 84 ? -13.381 -9.367 5.407 1.00 96.25 84 GLU A CA 1
ATOM 640 C C . GLU A 1 84 ? -12.847 -10.521 4.545 1.00 96.25 84 GLU A C 1
ATOM 642 O O . GLU A 1 84 ? -11.665 -10.835 4.601 1.00 96.25 84 GLU A O 1
ATOM 647 N N . ASP A 1 85 ? -13.689 -11.116 3.694 1.00 94.00 85 ASP A N 1
ATOM 648 C CA . ASP A 1 85 ? -13.241 -12.166 2.762 1.00 94.00 85 ASP A CA 1
ATOM 649 C C . ASP A 1 85 ? -12.369 -11.600 1.629 1.00 94.00 85 ASP A C 1
ATOM 651 O O . ASP A 1 85 ? -11.440 -12.251 1.145 1.00 94.00 85 ASP A O 1
ATOM 655 N N . VAL A 1 86 ? -12.674 -10.371 1.195 1.00 96.31 86 VAL A N 1
ATOM 656 C CA . VAL A 1 86 ? -11.979 -9.673 0.109 1.00 96.31 86 VAL A CA 1
ATOM 657 C C . VAL A 1 86 ? -11.682 -8.236 0.516 1.00 96.31 86 VAL A C 1
ATOM 659 O O . VAL A 1 86 ? -12.578 -7.501 0.928 1.00 96.31 86 VAL A O 1
ATOM 662 N N . VAL A 1 87 ? -10.432 -7.809 0.331 1.00 96.75 87 VAL A N 1
ATOM 663 C CA . VAL A 1 87 ? -9.991 -6.431 0.581 1.00 96.75 87 VAL A CA 1
ATOM 664 C C . VAL A 1 87 ? -9.426 -5.820 -0.698 1.00 96.75 87 VAL A C 1
ATOM 666 O O . VAL A 1 87 ? -8.557 -6.395 -1.351 1.00 96.75 87 VAL A O 1
ATOM 669 N N . VAL A 1 88 ? -9.890 -4.620 -1.049 1.00 97.69 88 VAL A N 1
ATOM 670 C CA . VAL A 1 88 ? -9.348 -3.845 -2.172 1.00 97.69 88 VAL A CA 1
ATOM 671 C C . VAL A 1 88 ? -8.394 -2.783 -1.639 1.00 97.69 88 VAL A C 1
ATOM 673 O O . VAL A 1 88 ? -8.774 -1.952 -0.817 1.00 97.69 88 VAL A O 1
ATOM 676 N N . VAL A 1 89 ? -7.159 -2.785 -2.134 1.00 96.69 89 VAL A N 1
ATOM 677 C CA . VAL A 1 89 ? -6.118 -1.826 -1.757 1.00 96.69 89 VAL A CA 1
ATOM 678 C C . VAL A 1 89 ? -5.770 -0.968 -2.963 1.00 96.69 89 VAL A C 1
ATOM 680 O O . VAL A 1 89 ? -5.241 -1.462 -3.957 1.00 96.69 89 VAL A O 1
ATOM 683 N N . VAL A 1 90 ? -6.015 0.337 -2.862 1.00 95.56 90 VAL A N 1
ATOM 684 C CA . VAL A 1 90 ? -5.616 1.312 -3.882 1.00 95.56 90 VAL A CA 1
ATOM 685 C C . VAL A 1 90 ? -4.353 2.028 -3.416 1.00 95.56 90 VAL A C 1
ATOM 687 O O . VAL A 1 90 ? -4.347 2.665 -2.366 1.00 95.56 90 VAL A O 1
ATOM 690 N N . SER A 1 91 ? -3.264 1.919 -4.177 1.00 93.19 91 SER A N 1
ATOM 691 C CA . SER A 1 91 ? -1.978 2.518 -3.798 1.00 93.19 91 SER A CA 1
ATOM 692 C C . SER A 1 91 ? -1.124 2.894 -5.014 1.00 93.19 91 SER A C 1
ATOM 694 O O . SER A 1 91 ? -1.577 2.880 -6.162 1.00 93.19 91 SER A O 1
ATOM 696 N N . HIS A 1 92 ? 0.128 3.272 -4.769 1.00 90.12 92 HIS A N 1
ATOM 697 C CA . HIS A 1 92 ? 1.090 3.661 -5.793 1.00 90.12 92 HIS A CA 1
ATOM 698 C C . HIS A 1 92 ? 1.898 2.458 -6.286 1.00 90.12 92 HIS A C 1
ATOM 700 O O . HIS A 1 92 ? 2.288 1.580 -5.514 1.00 90.12 92 HIS A O 1
ATOM 706 N N . SER A 1 93 ? 2.222 2.461 -7.584 1.00 90.75 93 SER A N 1
ATOM 707 C CA . SER A 1 93 ? 2.998 1.377 -8.206 1.00 90.75 93 SER A CA 1
ATOM 708 C C . SER A 1 93 ? 4.364 1.171 -7.556 1.00 90.75 93 SER A C 1
ATOM 710 O O . SER A 1 93 ? 4.770 0.028 -7.387 1.00 90.75 93 SER A O 1
ATOM 712 N N . GLY A 1 94 ? 5.054 2.251 -7.170 1.00 90.19 94 GLY A N 1
ATOM 713 C CA . GLY A 1 94 ? 6.363 2.183 -6.525 1.00 90.19 94 GLY A CA 1
ATOM 714 C C . GLY A 1 94 ? 6.302 1.380 -5.232 1.00 90.19 94 GLY A C 1
ATOM 715 O O . GLY A 1 94 ? 6.956 0.349 -5.137 1.00 90.19 94 GLY A O 1
ATOM 716 N N . PHE A 1 95 ? 5.441 1.796 -4.299 1.00 92.31 95 PHE A N 1
ATOM 717 C CA . PHE A 1 95 ? 5.279 1.135 -3.005 1.00 92.31 95 PHE A CA 1
ATOM 718 C C . PHE A 1 95 ? 4.864 -0.334 -3.147 1.00 92.31 95 PHE A C 1
ATOM 720 O O . PHE A 1 95 ? 5.539 -1.216 -2.619 1.00 92.31 95 PHE A O 1
ATOM 727 N N . MET A 1 96 ? 3.812 -0.619 -3.925 1.00 94.06 96 MET A N 1
ATOM 728 C CA . MET A 1 96 ? 3.346 -1.998 -4.113 1.00 94.06 96 MET A CA 1
ATOM 729 C C . MET A 1 96 ? 4.418 -2.882 -4.762 1.00 94.06 96 MET A C 1
ATOM 731 O O . MET A 1 96 ? 4.629 -4.014 -4.333 1.00 94.06 96 MET A O 1
ATOM 735 N N . ARG A 1 97 ? 5.141 -2.368 -5.764 1.00 93.62 97 ARG A N 1
ATOM 736 C CA . ARG A 1 97 ? 6.197 -3.112 -6.461 1.00 93.62 97 ARG A CA 1
ATOM 737 C C . ARG A 1 97 ? 7.399 -3.379 -5.565 1.00 93.62 97 ARG A C 1
ATOM 739 O O . ARG A 1 97 ? 7.862 -4.509 -5.524 1.00 93.62 97 ARG A O 1
ATOM 746 N N . THR A 1 98 ? 7.940 -2.355 -4.907 1.00 93.00 98 THR A N 1
ATOM 747 C CA . THR A 1 98 ? 9.244 -2.459 -4.233 1.00 93.00 98 THR A CA 1
ATOM 748 C C . THR A 1 98 ? 9.145 -2.897 -2.783 1.00 93.00 98 THR A C 1
ATOM 750 O O . THR A 1 98 ? 10.168 -3.276 -2.231 1.00 93.00 98 THR A O 1
ATOM 753 N N . ALA A 1 99 ? 7.970 -2.837 -2.151 1.00 92.69 99 ALA A N 1
ATOM 754 C CA . ALA A 1 99 ? 7.840 -3.107 -0.719 1.00 92.69 99 ALA A CA 1
ATOM 755 C C . ALA A 1 99 ? 6.746 -4.105 -0.331 1.00 92.69 99 ALA A C 1
ATOM 757 O O . ALA A 1 99 ? 6.725 -4.530 0.820 1.00 92.69 99 ALA A O 1
ATOM 758 N N . VAL A 1 100 ? 5.853 -4.477 -1.256 1.00 93.25 100 VAL A N 1
ATOM 759 C CA . VAL A 1 100 ? 4.703 -5.337 -0.936 1.00 93.25 100 VAL A CA 1
ATOM 760 C C . VAL A 1 100 ? 4.711 -6.630 -1.752 1.00 93.25 100 VAL A C 1
ATOM 762 O O . VAL A 1 100 ? 4.862 -7.698 -1.176 1.00 93.25 100 VAL A O 1
ATOM 765 N N . VAL A 1 101 ? 4.562 -6.555 -3.081 1.00 92.50 101 VAL A N 1
ATOM 766 C CA . VAL A 1 101 ? 4.239 -7.734 -3.915 1.00 92.50 101 VAL A CA 1
ATOM 767 C C . VAL A 1 101 ? 5.250 -8.064 -5.024 1.00 92.50 101 VAL A C 1
ATOM 769 O O . VAL A 1 101 ? 5.082 -9.065 -5.719 1.00 92.50 101 VAL A O 1
ATOM 772 N N . GLY A 1 102 ? 6.273 -7.236 -5.274 1.00 92.88 102 GLY A N 1
ATOM 773 C CA . GLY A 1 102 ? 7.295 -7.547 -6.292 1.00 92.88 102 GLY A CA 1
ATOM 774 C C . GLY A 1 102 ? 6.765 -7.591 -7.735 1.00 92.88 102 GLY A C 1
ATOM 775 O O . GLY A 1 102 ? 7.268 -8.350 -8.573 1.00 92.88 102 GLY A O 1
ATOM 776 N N . ARG A 1 103 ? 5.706 -6.827 -8.036 1.00 94.25 103 ARG A N 1
ATOM 777 C CA . ARG A 1 103 ? 5.049 -6.777 -9.355 1.00 94.25 103 ARG A CA 1
ATOM 778 C C . ARG A 1 103 ? 4.885 -5.364 -9.881 1.00 94.25 103 ARG A C 1
ATOM 780 O O . ARG A 1 103 ? 4.670 -4.423 -9.123 1.00 94.25 103 ARG A O 1
ATOM 787 N N . TRP A 1 104 ? 4.933 -5.225 -11.203 1.00 94.62 104 TRP A N 1
ATOM 788 C CA . TRP A 1 104 ? 4.606 -3.970 -11.872 1.00 94.62 104 TRP A CA 1
ATOM 789 C C . TRP A 1 104 ? 3.098 -3.737 -11.924 1.00 94.62 104 TRP A C 1
ATOM 791 O O . TRP A 1 104 ? 2.329 -4.682 -12.105 1.00 94.62 104 TRP A O 1
ATOM 801 N N . PHE A 1 105 ? 2.715 -2.460 -11.835 1.00 94.56 105 PHE A N 1
ATOM 802 C CA . PHE A 1 105 ? 1.339 -1.994 -11.988 1.00 94.56 105 PHE A CA 1
ATOM 803 C C . PHE A 1 105 ? 1.268 -0.840 -12.996 1.00 94.56 105 PHE A C 1
ATOM 805 O O . PHE A 1 105 ? 1.844 0.234 -12.775 1.00 94.56 105 PHE A O 1
ATOM 812 N N . GLY A 1 106 ? 0.556 -1.054 -14.101 1.00 93.25 106 GLY A N 1
ATOM 813 C CA . GLY A 1 106 ? 0.126 -0.002 -15.024 1.00 93.25 106 GLY A CA 1
ATOM 814 C C . GLY A 1 106 ? -0.981 0.873 -14.422 1.00 93.25 106 GLY A C 1
ATOM 815 O O . GLY A 1 106 ? -1.559 0.534 -13.391 1.00 93.25 106 GLY A O 1
ATOM 816 N N . ASN A 1 107 ? -1.274 2.024 -15.036 1.00 92.06 107 ASN A N 1
ATOM 817 C CA . ASN A 1 107 ? -2.343 2.920 -14.568 1.00 92.06 107 ASN A CA 1
ATOM 818 C C . ASN A 1 107 ? -3.705 2.207 -14.559 1.00 92.06 107 ASN A C 1
ATOM 820 O O . ASN A 1 107 ? -4.135 1.693 -15.599 1.00 92.06 107 ASN A O 1
ATOM 824 N N . ALA A 1 108 ? -4.380 2.240 -13.404 1.00 93.12 108 ALA A N 1
ATOM 825 C CA . ALA A 1 108 ? -5.648 1.549 -13.155 1.00 93.12 108 ALA A CA 1
ATOM 826 C C . ALA A 1 108 ? -5.596 0.025 -13.384 1.00 93.12 108 ALA A C 1
ATOM 828 O O . ALA A 1 108 ? -6.629 -0.597 -13.606 1.00 93.12 108 ALA A O 1
ATOM 829 N N . ASP A 1 109 ? -4.403 -0.572 -13.369 1.00 96.00 109 ASP A N 1
ATOM 830 C CA . ASP A 1 109 ? -4.246 -2.021 -13.431 1.00 96.00 109 ASP A CA 1
ATOM 831 C C . ASP A 1 109 ? -4.333 -2.635 -12.032 1.00 96.00 109 ASP A C 1
ATOM 833 O O . ASP A 1 109 ? -4.049 -1.966 -11.028 1.00 96.00 109 ASP A O 1
ATOM 837 N N . TYR A 1 110 ? -4.700 -3.912 -11.978 1.00 97.25 110 TYR A N 1
ATOM 838 C CA . TYR A 1 110 ? -4.915 -4.640 -10.738 1.00 97.25 110 TYR A CA 1
ATOM 839 C C . TYR A 1 110 ? -4.307 -6.039 -10.763 1.00 97.25 110 TYR A C 1
ATOM 841 O O . TYR A 1 110 ? -4.074 -6.631 -11.820 1.00 97.25 110 TYR A O 1
ATOM 849 N N . ARG A 1 111 ? -4.051 -6.573 -9.570 1.00 97.25 111 ARG A N 1
ATOM 850 C CA . ARG A 1 111 ? -3.570 -7.940 -9.353 1.00 97.25 111 ARG A CA 1
ATOM 851 C C . ARG A 1 111 ? -4.221 -8.530 -8.113 1.00 97.25 111 ARG A C 1
ATOM 853 O O . ARG A 1 111 ? -4.448 -7.806 -7.143 1.00 97.25 111 ARG A O 1
ATOM 860 N N . VAL A 1 112 ? -4.504 -9.827 -8.159 1.00 97.12 112 VAL A N 1
ATOM 861 C CA . VAL A 1 112 ? -5.211 -10.547 -7.094 1.00 97.12 112 VAL A CA 1
ATOM 862 C C . VAL A 1 112 ? -4.262 -11.521 -6.408 1.00 97.12 112 VAL A C 1
ATOM 864 O O . VAL A 1 112 ? -3.526 -12.248 -7.081 1.00 97.12 112 VAL A O 1
ATOM 867 N N . PHE A 1 113 ? -4.275 -11.519 -5.077 1.00 94.69 113 PHE A N 1
ATOM 868 C CA . PHE A 1 113 ? -3.428 -12.365 -4.246 1.00 94.69 113 PHE A CA 1
ATOM 869 C C . PHE A 1 113 ? -4.221 -12.985 -3.102 1.00 94.69 113 PHE A C 1
ATOM 871 O O . PHE A 1 113 ? -5.044 -12.309 -2.494 1.00 94.69 113 PHE A O 1
ATOM 878 N N . ASP A 1 114 ? -3.891 -14.219 -2.743 1.00 92.31 114 ASP A N 1
ATOM 879 C CA . ASP A 1 114 ? -4.289 -14.793 -1.458 1.00 92.31 114 ASP A CA 1
ATOM 880 C C . ASP A 1 114 ? -3.181 -14.554 -0.425 1.00 92.31 114 ASP A C 1
ATOM 882 O O . ASP A 1 114 ? -1.994 -14.739 -0.727 1.00 92.31 114 ASP A O 1
ATOM 886 N N . LEU A 1 115 ? -3.566 -14.130 0.784 1.00 86.00 115 LEU A N 1
ATOM 887 C CA . LEU A 1 115 ? -2.657 -14.017 1.924 1.00 86.00 115 LEU A CA 1
ATOM 888 C C . LEU A 1 115 ? -2.537 -15.364 2.651 1.00 86.00 115 LEU A C 1
ATOM 890 O O . LEU A 1 115 ? -3.528 -16.052 2.870 1.00 86.00 115 LEU A O 1
ATOM 894 N N . GLY A 1 116 ? -1.329 -15.709 3.093 1.00 69.75 116 GLY A N 1
ATOM 895 C CA . GLY A 1 116 ? -1.069 -16.918 3.875 1.00 69.75 116 GLY A CA 1
ATOM 896 C C . GLY A 1 116 ? -1.280 -18.194 3.072 1.00 69.75 116 GLY A C 1
ATOM 897 O O . GLY A 1 116 ? -2.138 -18.990 3.439 1.00 69.75 116 GLY A O 1
ATOM 898 N N . GLY A 1 117 ? -0.511 -18.350 1.985 1.00 53.38 117 GLY A N 1
ATOM 899 C CA . GLY A 1 117 ? -0.613 -19.453 1.025 1.00 53.38 117 GLY A CA 1
ATOM 900 C C . GLY A 1 117 ? -1.129 -20.767 1.618 1.00 53.38 117 GLY A C 1
ATOM 901 O O . GLY A 1 117 ? -0.577 -21.281 2.589 1.00 53.38 117 GLY A O 1
ATOM 902 N N . CYS A 1 118 ? -2.186 -21.311 1.007 1.00 40.91 118 CYS A N 1
ATOM 903 C CA . CYS A 1 118 ? -2.624 -22.682 1.247 1.00 40.91 118 CYS A CA 1
ATOM 904 C C . CYS A 1 118 ? -1.404 -23.606 1.143 1.00 40.91 118 CYS A C 1
ATOM 906 O O . CYS A 1 118 ? -0.592 -23.422 0.230 1.00 40.91 118 CYS A O 1
ATOM 908 N N . GLU A 1 119 ? -1.278 -24.577 2.051 1.00 37.12 119 GLU A N 1
ATOM 909 C CA . GLU A 1 119 ? -0.232 -25.601 1.987 1.00 37.12 119 GLU A CA 1
ATOM 910 C C . GLU A 1 119 ? -0.037 -26.068 0.530 1.00 37.12 119 GLU A C 1
ATOM 912 O O . GLU A 1 119 ? -0.977 -26.533 -0.115 1.00 37.12 119 GLU A O 1
ATOM 917 N N . GLY A 1 120 ? 1.166 -25.861 -0.021 1.00 41.88 120 GLY A N 1
ATOM 918 C CA . GLY A 1 120 ? 1.519 -26.287 -1.382 1.00 41.88 120 GLY A CA 1
ATOM 919 C C . GLY A 1 120 ? 1.617 -25.209 -2.474 1.00 41.88 120 GLY A C 1
ATOM 920 O O . GLY A 1 120 ? 1.775 -25.576 -3.638 1.00 41.88 120 GLY A O 1
ATOM 921 N N . ARG A 1 121 ? 1.568 -23.902 -2.171 1.00 45.06 121 ARG A N 1
ATOM 922 C CA . ARG A 1 121 ? 1.899 -22.842 -3.155 1.00 45.06 121 ARG A CA 1
ATOM 923 C C . ARG A 1 121 ? 3.122 -22.022 -2.723 1.00 45.06 121 ARG A C 1
ATOM 925 O O . ARG A 1 121 ? 3.091 -21.353 -1.697 1.00 45.06 121 ARG A O 1
ATOM 932 N N . GLU A 1 122 ? 4.194 -22.079 -3.516 1.00 37.38 122 GLU A N 1
ATOM 933 C CA . GLU A 1 122 ? 5.443 -21.335 -3.289 1.00 37.38 122 GLU A CA 1
ATOM 934 C C . GLU A 1 122 ? 5.262 -19.809 -3.395 1.00 37.38 122 GLU A C 1
ATOM 936 O O . GLU A 1 122 ? 4.670 -19.298 -4.350 1.00 37.38 122 GLU A O 1
ATOM 941 N N . GLY A 1 123 ? 5.853 -19.081 -2.441 1.00 50.06 123 GLY A N 1
ATOM 942 C CA . GLY A 1 123 ? 5.998 -17.626 -2.455 1.00 50.06 123 GLY A CA 1
ATOM 943 C C . GLY A 1 123 ? 6.581 -17.110 -1.138 1.00 50.06 123 GLY A C 1
ATOM 944 O O . GLY A 1 123 ? 5.896 -17.109 -0.114 1.00 50.06 123 GLY A O 1
ATOM 945 N N . GLU A 1 124 ? 7.845 -16.677 -1.148 1.00 45.12 124 GLU A N 1
ATOM 946 C CA . GLU A 1 124 ? 8.479 -15.991 -0.014 1.00 45.12 124 GLU A CA 1
ATOM 947 C C . GLU A 1 124 ? 7.587 -14.830 0.463 1.00 45.12 124 GLU A C 1
ATOM 949 O O . GLU A 1 124 ? 7.271 -13.918 -0.300 1.00 45.12 124 GLU A O 1
ATOM 954 N N . GLY A 1 125 ? 7.136 -14.879 1.721 1.00 54.81 125 GLY A N 1
ATOM 955 C CA . GLY A 1 125 ? 6.292 -13.838 2.323 1.00 54.81 125 GLY A CA 1
ATOM 956 C C . GLY A 1 125 ? 4.778 -14.083 2.287 1.00 54.81 125 GLY A C 1
ATOM 957 O O . GLY A 1 125 ? 4.024 -13.208 2.702 1.00 54.81 125 GLY A O 1
ATOM 958 N N . GLY A 1 126 ? 4.314 -15.258 1.844 1.00 74.06 126 GLY A N 1
ATOM 959 C CA . GLY A 1 126 ? 2.924 -15.694 2.036 1.00 74.06 126 GLY A CA 1
ATOM 960 C C . GLY A 1 126 ? 1.897 -15.068 1.088 1.00 74.06 126 GLY A C 1
ATOM 961 O O . GLY A 1 126 ? 0.704 -15.200 1.335 1.00 74.06 126 GLY A O 1
ATOM 962 N N . LEU A 1 127 ? 2.333 -14.411 0.014 1.00 86.56 127 LEU A N 1
ATOM 963 C CA . LEU A 1 127 ? 1.462 -13.860 -1.025 1.00 86.56 127 LEU A CA 1
ATOM 964 C C . LEU A 1 127 ? 1.428 -14.771 -2.248 1.00 86.56 127 LEU A C 1
ATOM 966 O O . LEU A 1 127 ? 2.459 -15.000 -2.882 1.00 86.56 127 LEU A O 1
ATOM 970 N N . VAL A 1 128 ? 0.238 -15.225 -2.635 1.00 90.06 128 VAL A N 1
ATOM 971 C CA . VAL A 1 128 ? 0.058 -16.094 -3.803 1.00 90.06 128 VAL A CA 1
ATOM 972 C C . VAL A 1 128 ? -0.768 -15.381 -4.866 1.00 90.06 128 VAL A C 1
ATOM 974 O O . VAL A 1 128 ? -1.972 -15.213 -4.715 1.00 90.06 128 VAL A O 1
ATOM 977 N N . GLU A 1 129 ? -0.124 -14.978 -5.962 1.00 92.62 129 GLU A N 1
ATOM 978 C CA . GLU A 1 129 ? -0.796 -14.319 -7.090 1.00 92.62 129 GLU A CA 1
ATOM 979 C C . GLU A 1 129 ? -1.678 -15.300 -7.875 1.00 92.62 129 GLU A C 1
ATOM 981 O O . GLU A 1 129 ? -1.220 -16.375 -8.294 1.00 92.62 129 GLU A O 1
ATOM 986 N N . TRP A 1 130 ? -2.919 -14.890 -8.137 1.00 94.25 130 TRP A N 1
ATOM 987 C CA . TRP A 1 130 ? -3.855 -15.631 -8.976 1.00 94.25 130 TRP A CA 1
ATOM 988 C C . TRP A 1 130 ? -3.372 -15.701 -10.426 1.00 94.25 130 TRP A C 1
ATOM 990 O O . TRP A 1 130 ? -2.887 -14.713 -10.982 1.00 94.25 130 TRP A O 1
ATOM 1000 N N . GLU A 1 131 ? -3.584 -16.854 -11.068 1.00 93.12 131 GLU A N 1
ATOM 1001 C CA . GLU A 1 131 ? -3.232 -17.075 -12.479 1.00 93.12 131 GLU A CA 1
ATOM 1002 C C . GLU A 1 131 ? -3.888 -16.039 -13.401 1.00 93.12 131 GLU A C 1
ATOM 1004 O O . GLU A 1 131 ? -3.235 -15.511 -14.291 1.00 93.12 131 GLU A O 1
ATOM 1009 N N . LEU A 1 132 ? -5.145 -15.671 -13.121 1.00 93.69 132 LEU A N 1
ATOM 1010 C CA . LEU A 1 132 ? -5.914 -14.693 -13.899 1.00 93.69 132 LEU A CA 1
ATOM 1011 C C . LEU A 1 132 ? -5.170 -13.367 -14.113 1.00 93.69 132 LEU A C 1
ATOM 1013 O O . LEU A 1 132 ? -5.302 -12.746 -15.162 1.00 93.69 132 LEU A O 1
ATOM 1017 N N . THR A 1 133 ? -4.419 -12.915 -13.107 1.00 94.94 133 THR A N 1
ATOM 1018 C CA . THR A 1 133 ? -3.682 -11.645 -13.165 1.00 94.94 133 THR A CA 1
ATOM 1019 C C . THR A 1 133 ? -2.175 -11.832 -13.316 1.00 94.94 133 THR A C 1
ATOM 1021 O O . THR A 1 133 ? -1.432 -10.845 -13.354 1.00 94.94 133 THR A O 1
ATOM 1024 N N . ARG A 1 134 ? -1.715 -13.085 -13.413 1.00 87.38 134 ARG A N 1
ATOM 1025 C CA . ARG A 1 134 ? -0.309 -13.433 -13.597 1.00 87.38 134 ARG A CA 1
ATOM 1026 C C . ARG A 1 134 ? 0.152 -12.926 -14.966 1.00 87.38 134 ARG A C 1
ATOM 1028 O O . ARG A 1 134 ? -0.547 -13.037 -15.966 1.00 87.38 134 ARG A O 1
ATOM 1035 N N . GLY A 1 135 ? 1.324 -12.295 -15.004 1.00 90.75 135 GLY A N 1
ATOM 1036 C CA . GLY A 1 135 ? 1.827 -11.619 -16.202 1.00 90.75 135 GLY A CA 1
ATOM 1037 C C . GLY A 1 135 ? 1.468 -10.134 -16.219 1.00 90.75 135 GLY A C 1
ATOM 1038 O O . GLY A 1 135 ? 1.938 -9.381 -15.360 1.00 90.75 135 GLY A O 1
ATOM 1039 N N . ARG A 1 136 ? 0.666 -9.688 -17.192 1.00 93.81 136 ARG A N 1
ATOM 1040 C CA . ARG A 1 136 ? 0.441 -8.256 -17.483 1.00 93.81 136 ARG A CA 1
ATOM 1041 C C . ARG A 1 136 ? -0.604 -7.557 -16.606 1.00 93.81 136 ARG A C 1
ATOM 1043 O O . ARG A 1 136 ? -0.967 -6.426 -16.919 1.00 93.81 136 ARG A O 1
ATOM 1050 N N . GLY A 1 137 ? -1.034 -8.172 -15.504 1.00 95.12 137 GLY A N 1
ATOM 1051 C CA . GLY A 1 137 ? -2.102 -7.646 -14.648 1.00 95.12 137 GLY A CA 1
ATOM 1052 C C . GLY A 1 137 ? -3.488 -7.850 -15.262 1.00 95.12 137 GLY A C 1
ATOM 1053 O O . GLY A 1 137 ? -3.614 -8.209 -16.433 1.00 95.12 137 GLY A O 1
ATOM 1054 N N . GLY A 1 138 ? -4.537 -7.637 -14.469 1.00 95.44 138 GLY A N 1
ATOM 1055 C CA . GLY A 1 138 ? -5.918 -7.897 -14.882 1.00 95.44 138 GLY A CA 1
ATOM 1056 C C . GLY A 1 138 ? -6.417 -7.004 -16.022 1.00 95.44 138 GLY A C 1
ATOM 1057 O O . GLY A 1 138 ? -7.286 -7.415 -16.785 1.00 95.44 138 GLY A O 1
ATOM 1058 N N . MET A 1 139 ? -5.829 -5.816 -16.199 1.00 95.62 139 MET A N 1
ATOM 1059 C CA . MET A 1 139 ? -6.110 -4.922 -17.331 1.00 95.62 139 MET A CA 1
ATOM 1060 C C . MET A 1 139 ? -5.097 -5.059 -18.476 1.00 95.62 139 MET A C 1
ATOM 1062 O O . MET A 1 139 ? -5.214 -4.346 -19.475 1.00 95.62 139 MET A O 1
ATOM 1066 N N . GLY A 1 140 ? -4.075 -5.910 -18.339 1.00 95.81 140 GLY A N 1
ATOM 1067 C CA . GLY A 1 140 ? -3.046 -6.123 -19.361 1.00 95.81 140 GLY A CA 1
ATOM 1068 C C . GLY A 1 140 ? -2.090 -4.940 -19.575 1.00 95.81 140 GLY A C 1
ATOM 1069 O O . GLY A 1 140 ? -1.473 -4.838 -20.636 1.00 95.81 140 GLY A O 1
ATOM 1070 N N . ARG A 1 141 ? -1.975 -4.020 -18.607 1.00 93.75 141 ARG A N 1
ATOM 1071 C CA . ARG A 1 141 ? -1.201 -2.765 -18.730 1.00 93.75 141 ARG A CA 1
ATOM 1072 C C . ARG A 1 141 ? 0.144 -2.814 -18.010 1.00 93.75 141 ARG A C 1
ATOM 1074 O O . ARG A 1 141 ? 0.931 -1.870 -18.105 1.00 93.75 141 ARG A O 1
ATOM 1081 N N . SER A 1 142 ? 0.398 -3.873 -1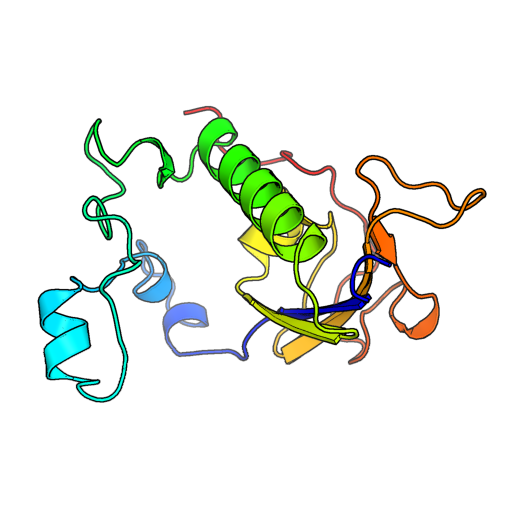7.254 1.00 95.31 142 SER A N 1
ATOM 1082 C CA . SER A 1 142 ? 1.598 -4.040 -16.445 1.00 95.31 142 SER A CA 1
ATOM 1083 C C . SER A 1 142 ? 2.677 -4.831 -17.174 1.00 95.31 142 SER A C 1
ATOM 1085 O O . SER A 1 142 ? 2.409 -5.582 -18.109 1.00 95.31 142 SER A O 1
ATOM 1087 N N . ARG A 1 143 ? 3.922 -4.694 -16.712 1.00 93.94 143 ARG A N 1
ATOM 1088 C CA . ARG A 1 143 ? 5.020 -5.569 -17.144 1.00 93.94 143 ARG A CA 1
ATOM 1089 C C . ARG A 1 143 ? 4.911 -6.925 -16.448 1.00 93.94 143 ARG A C 1
ATOM 1091 O O . ARG A 1 143 ? 4.454 -6.994 -15.307 1.00 93.94 143 ARG A O 1
ATOM 1098 N N . GLU A 1 144 ? 5.354 -7.971 -17.135 1.00 93.69 144 GLU A N 1
ATOM 1099 C CA . GLU A 1 144 ? 5.339 -9.353 -16.628 1.00 93.69 144 GLU A CA 1
ATOM 1100 C C . GLU A 1 144 ? 6.494 -9.638 -15.662 1.00 93.69 144 GLU A C 1
ATOM 1102 O O . GLU A 1 144 ? 6.379 -10.496 -14.790 1.00 93.69 144 GLU A O 1
ATOM 1107 N N . GLU A 1 145 ? 7.593 -8.896 -15.806 1.00 91.31 145 GLU A N 1
ATOM 1108 C CA . GLU A 1 145 ? 8.803 -9.030 -14.998 1.00 91.31 145 GLU A CA 1
ATOM 1109 C C . GLU A 1 145 ? 8.503 -8.961 -13.493 1.00 91.31 145 GLU A C 1
ATOM 1111 O O . GLU A 1 145 ? 7.712 -8.137 -13.021 1.00 91.31 145 GLU A O 1
ATOM 1116 N N . LYS A 1 146 ? 9.189 -9.801 -12.718 1.00 90.56 146 LYS A N 1
ATOM 1117 C CA . LYS A 1 146 ? 9.185 -9.715 -11.256 1.00 90.56 146 LYS A CA 1
ATOM 1118 C C . LYS A 1 146 ? 10.304 -8.784 -10.797 1.00 90.56 146 LYS A C 1
ATOM 1120 O O . LYS A 1 146 ? 11.327 -8.664 -11.464 1.00 90.56 146 LYS A O 1
ATOM 1125 N N . VAL A 1 147 ? 10.104 -8.139 -9.654 1.00 89.94 147 VAL A N 1
ATOM 1126 C CA . VAL A 1 147 ? 11.129 -7.319 -8.995 1.00 89.94 147 VAL A CA 1
ATOM 1127 C C . VAL A 1 147 ? 11.381 -7.891 -7.611 1.00 89.94 147 VAL A C 1
ATOM 1129 O O . VAL A 1 147 ? 10.427 -8.278 -6.932 1.00 89.94 147 VAL A O 1
ATOM 1132 N N . VAL A 1 148 ? 12.648 -7.935 -7.196 1.00 90.00 148 VAL A N 1
ATOM 1133 C CA . VAL A 1 148 ? 12.997 -8.333 -5.833 1.00 90.00 148 VAL A CA 1
ATOM 1134 C C . VAL A 1 148 ? 12.535 -7.226 -4.887 1.00 90.00 148 VAL A C 1
ATOM 1136 O O . VAL A 1 148 ? 12.861 -6.050 -5.061 1.00 90.00 148 VAL A O 1
ATOM 1139 N N . VAL A 1 149 ? 11.721 -7.581 -3.895 1.00 90.00 149 VAL A N 1
ATOM 1140 C CA . VAL A 1 149 ? 11.252 -6.625 -2.887 1.00 90.00 149 VAL A CA 1
ATOM 1141 C C . VAL A 1 149 ? 12.464 -6.061 -2.139 1.00 90.00 149 VAL A C 1
ATOM 1143 O O . VAL A 1 149 ? 13.345 -6.799 -1.715 1.00 90.00 149 VAL A O 1
ATOM 1146 N N . GLY A 1 150 ? 12.525 -4.738 -2.012 1.00 87.44 150 GLY A N 1
ATOM 1147 C CA . GLY A 1 150 ? 13.657 -4.007 -1.445 1.00 87.44 150 GLY A CA 1
ATOM 1148 C C . GLY A 1 150 ? 14.658 -3.493 -2.478 1.00 87.44 150 GLY A C 1
ATOM 1149 O O . GLY A 1 150 ? 15.409 -2.571 -2.170 1.00 87.44 150 GLY A O 1
ATOM 1150 N N . GLU A 1 151 ? 14.668 -4.027 -3.698 1.00 86.06 151 GLU A N 1
ATOM 1151 C CA . GLU A 1 151 ? 15.636 -3.635 -4.724 1.00 86.06 151 GLU A CA 1
ATOM 1152 C C . GLU A 1 151 ? 15.409 -2.185 -5.192 1.00 86.06 151 GLU A C 1
ATOM 1154 O O . GLU A 1 151 ? 14.269 -1.742 -5.377 1.00 86.06 151 GLU A O 1
ATOM 1159 N N . LYS A 1 152 ? 16.504 -1.447 -5.430 1.00 82.69 152 LYS A N 1
ATOM 1160 C CA . LYS A 1 152 ? 16.513 -0.052 -5.927 1.00 82.69 152 LYS A CA 1
ATOM 1161 C C . LYS A 1 152 ? 15.852 0.974 -4.995 1.00 82.69 152 LYS A C 1
ATOM 1163 O O . LYS A 1 152 ? 15.535 2.078 -5.439 1.00 82.69 152 LYS A O 1
ATOM 1168 N N . LEU A 1 153 ? 15.644 0.629 -3.724 1.00 87.44 153 LEU A N 1
ATOM 1169 C CA . LEU A 1 153 ? 15.326 1.602 -2.682 1.00 87.44 153 LEU A CA 1
ATOM 1170 C C . LEU A 1 153 ? 16.629 2.167 -2.084 1.00 87.44 153 LEU A C 1
ATOM 1172 O O . LEU A 1 153 ? 17.583 1.404 -1.937 1.00 87.44 153 LEU A O 1
ATOM 1176 N N . PRO A 1 154 ? 16.693 3.467 -1.745 1.00 87.50 154 PRO A N 1
ATOM 1177 C CA . PRO A 1 154 ? 17.873 4.064 -1.113 1.00 87.50 154 PRO A CA 1
ATOM 1178 C C . PRO A 1 154 ? 18.138 3.450 0.260 1.00 87.50 154 PRO A C 1
ATOM 1180 O O . PRO A 1 154 ? 17.196 3.252 1.014 1.00 87.50 154 PRO A O 1
ATOM 1183 N N . GLU A 1 155 ? 19.388 3.166 0.616 1.00 83.62 155 GLU A N 1
ATOM 1184 C CA . GLU A 1 155 ? 19.708 2.610 1.943 1.00 83.62 155 GLU A CA 1
ATOM 1185 C C . GLU A 1 155 ? 19.428 3.604 3.083 1.00 83.62 155 GLU A C 1
ATOM 1187 O O . GLU A 1 155 ? 19.048 3.190 4.181 1.00 83.62 155 GLU A O 1
ATOM 1192 N N . VAL A 1 156 ? 19.560 4.904 2.795 1.00 74.50 156 VAL A N 1
ATOM 1193 C CA . VAL A 1 156 ? 19.442 6.032 3.733 1.00 74.50 156 VAL A CA 1
ATOM 1194 C C . VAL A 1 156 ? 18.475 7.079 3.203 1.00 74.50 156 VAL A C 1
ATOM 1196 O O . VAL A 1 156 ? 18.518 7.347 1.980 1.00 74.50 156 VAL A O 1
#

Organism: Chaetomium globosum (strain ATCC 6205 / CBS 148.51 / DSM 1962 / NBRC 6347 / NRRL 1970) (NCBI:txid306901)

pLDDT: mean 86.51, std 14.04, range [37.12, 97.69]

InterPro domains:
  IPR029033 Histidine phosphatase superfamily [G3DSA:3.40.50.1240] (22-121)
  IPR029033 Histidine phosphatase superfamily [SSF53254] (3-112)
  IPR050275 Phosphoglycerate Mutase/Phosphatase [PTHR48100] (24-115)

Foldseek 3Di:
DQAKEKEWEAADDPQNVDPDPPGPVLQWDDPVVCCVVPVVDDCVPPDNCPPDCDDPVNVLSHQALVNLQVVQLVVLVVSRPDPDNYYYHYDHQVSCCQHHPQWGHAGRFIWIWDAQDDPPDDDPRRTHTDPCQQACGVVNGTHNDGGDHSPPGHND

Sequence (156 aa):
MPPTVIFIRHAQAIHNVDKLYPKPCDTGTPATTLATEFPTFDFSALDPIYPDKTSPAGAAYQYSQGAVLARGRSALADLYKRPEDVVVVVSHSGFMRTAVVGRWFGNADYRVFDLGGCEGREGEGGLVEWELTRGRGGMGRSREEKVVVGEKLPEV

Radius of gyration: 16.55 Å; chains: 1; bounding box: 37×47×35 Å